Protein AF-A0A0L6VA82-F1 (afdb_monomer)

Foldseek 3Di:
DDPDPPDPCVVVCVVPNDPCLQVVLVVCLQVAAADPPHDPVVSVVSLVVSVVSYPDDPVVSVVSSVVRYDPVVVVVVVVVVVVVVVVVVPPDPDDDDDPDDPPDDDDDPDDDDDPPPPPPDPPDDDDDDDDDDDDDDDD

Sequence (139 aa):
MLLASKQPNNQFFTLFGDPNEVRNTKFELNSLSMKDNGRASTYIAQFQTLQSRINWNKAGLTFHFRKGLLSRITDQLALTDKIRSHKKANSTPSNSKNEYASKYKKNFPEKPFAPSALTLAPRSRKPTKISLVLNK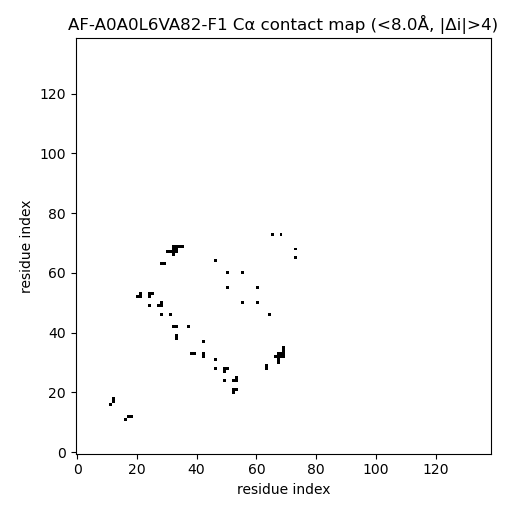EAP

Organism: NCBI:txid27349

Secondary structure (DSSP, 8-state):
---------HHHHHHH--TTHHHHHHHHHHH----TT--HHHHHHHHHHHHTT----HHHHHHHHHHHS-HHHHHHHHHHHHHHHHHTT-----------------PPP---------------PPPP-----------

Structure (mmCIF, N/CA/C/O backbone):
data_AF-A0A0L6VA82-F1
#
_entry.id   AF-A0A0L6VA82-F1
#
loop_
_atom_site.group_PDB
_atom_site.id
_atom_site.type_symbol
_atom_site.label_atom_id
_atom_site.label_alt_id
_atom_site.label_comp_id
_atom_site.label_asym_id
_atom_site.label_entity_id
_atom_site.label_seq_id
_atom_site.pdbx_PDB_ins_code
_atom_site.Cartn_x
_atom_site.Cartn_y
_atom_site.Cartn_z
_atom_site.occupancy
_atom_site.B_iso_or_equiv
_atom_site.auth_seq_id
_atom_site.auth_comp_id
_atom_site.auth_asym_id
_atom_site.auth_atom_id
_atom_site.pdbx_PDB_model_num
ATOM 1 N N . MET A 1 1 ? 18.462 33.492 -31.777 1.00 45.91 1 MET A N 1
ATOM 2 C CA . MET A 1 1 ? 17.279 32.690 -32.157 1.00 45.91 1 MET A CA 1
ATOM 3 C C . MET A 1 1 ? 17.480 31.296 -31.568 1.00 45.91 1 MET A C 1
ATOM 5 O O . MET A 1 1 ? 18.337 30.571 -32.050 1.00 45.91 1 MET A O 1
ATOM 9 N N . LEU A 1 2 ? 16.836 30.979 -30.438 1.00 53.00 2 LEU A N 1
ATOM 10 C CA . LEU A 1 2 ? 17.020 29.698 -29.742 1.00 53.00 2 LEU A CA 1
ATOM 11 C C . LEU A 1 2 ? 16.020 28.689 -30.331 1.00 53.00 2 LEU A C 1
ATOM 13 O O . LEU A 1 2 ? 14.820 28.799 -30.089 1.00 53.00 2 LEU A O 1
ATOM 17 N N . LEU A 1 3 ? 16.493 27.748 -31.150 1.00 53.06 3 LEU A N 1
ATOM 18 C CA . LEU A 1 3 ? 15.674 26.638 -31.643 1.00 53.06 3 LEU A CA 1
ATOM 19 C C . LEU A 1 3 ? 15.411 25.678 -30.476 1.00 53.06 3 LEU A C 1
ATOM 21 O O . LEU A 1 3 ? 16.276 24.892 -30.095 1.00 53.06 3 LEU A O 1
ATOM 25 N N . ALA A 1 4 ? 14.220 25.763 -29.886 1.00 55.34 4 ALA A N 1
ATOM 26 C CA . ALA A 1 4 ? 13.749 24.775 -28.926 1.00 55.34 4 ALA A CA 1
ATOM 27 C C . ALA A 1 4 ? 13.560 23.436 -29.658 1.00 55.34 4 ALA A C 1
ATOM 29 O O . ALA A 1 4 ? 12.604 23.257 -30.414 1.00 55.34 4 ALA A O 1
ATOM 30 N N . SER A 1 5 ? 14.488 22.497 -29.462 1.00 55.66 5 SER A N 1
ATOM 31 C CA . SER A 1 5 ? 14.330 21.130 -29.955 1.00 55.66 5 SER A CA 1
ATOM 32 C C . SER A 1 5 ? 13.182 20.461 -29.195 1.00 55.66 5 SER A C 1
ATOM 34 O O . SER A 1 5 ? 13.254 20.203 -27.992 1.00 55.66 5 SER A O 1
ATOM 36 N N . LYS A 1 6 ? 12.072 20.211 -29.892 1.00 60.53 6 LYS A N 1
ATOM 37 C CA . LYS A 1 6 ? 10.946 19.452 -29.347 1.00 60.53 6 LYS A CA 1
ATOM 38 C C . LYS A 1 6 ? 11.351 17.980 -29.312 1.00 60.53 6 LYS A C 1
ATOM 40 O O . LYS A 1 6 ? 11.406 17.328 -30.347 1.00 60.53 6 LYS A O 1
ATOM 45 N N . GLN A 1 7 ? 11.696 17.493 -28.123 1.00 62.75 7 GLN A N 1
ATOM 46 C CA . GLN A 1 7 ? 12.103 16.107 -27.884 1.00 62.75 7 GLN A CA 1
ATOM 47 C C . GLN A 1 7 ? 10.982 15.132 -28.313 1.00 62.75 7 GLN A C 1
ATOM 49 O O . GLN A 1 7 ? 9.872 15.227 -27.779 1.00 62.75 7 GLN A O 1
ATOM 54 N N . PRO A 1 8 ? 11.220 14.197 -29.252 1.00 56.28 8 PRO A N 1
ATOM 55 C CA . PRO A 1 8 ? 10.224 13.234 -29.726 1.00 56.28 8 PRO A CA 1
ATOM 56 C C . PRO A 1 8 ? 10.084 12.034 -28.767 1.00 56.28 8 PRO A C 1
ATOM 58 O O . PRO A 1 8 ? 10.209 10.886 -29.175 1.00 56.28 8 PRO A O 1
ATOM 61 N N . ASN A 1 9 ? 9.864 12.266 -27.467 1.00 58.94 9 ASN A N 1
ATOM 62 C CA . ASN A 1 9 ? 10.117 11.218 -26.459 1.00 58.94 9 ASN A CA 1
ATOM 63 C C . ASN A 1 9 ? 8.849 10.737 -25.727 1.00 58.94 9 ASN A C 1
ATOM 65 O O . ASN A 1 9 ? 8.894 9.763 -24.981 1.00 58.94 9 ASN A O 1
ATOM 69 N N . ASN A 1 10 ? 7.692 11.360 -25.962 1.00 62.81 10 ASN A N 1
ATOM 70 C CA . ASN A 1 10 ? 6.476 11.072 -25.189 1.00 62.81 10 ASN A CA 1
ATOM 71 C C . ASN A 1 10 ? 5.810 9.738 -25.589 1.00 62.81 10 ASN A C 1
ATOM 73 O O . ASN A 1 10 ? 5.134 9.114 -24.772 1.00 62.81 10 ASN A O 1
ATOM 77 N N . GLN A 1 11 ? 6.013 9.272 -26.828 1.00 69.44 11 GLN A N 1
ATOM 78 C CA . GLN A 1 11 ? 5.471 7.987 -27.294 1.00 69.44 11 GLN A CA 1
ATOM 79 C C . GLN A 1 11 ? 6.152 6.795 -26.608 1.00 69.44 11 GLN A C 1
ATOM 81 O O . GLN A 1 11 ? 5.478 5.827 -26.265 1.00 69.44 11 GLN A O 1
ATOM 86 N N . PHE A 1 12 ? 7.456 6.892 -26.324 1.00 70.25 12 PHE A N 1
ATOM 87 C CA . PHE A 1 12 ? 8.192 5.848 -25.607 1.00 70.25 12 PHE A CA 1
ATOM 88 C C . PHE A 1 12 ? 7.667 5.652 -24.182 1.00 70.25 12 PHE A C 1
ATOM 90 O O . PHE A 1 12 ? 7.478 4.514 -23.769 1.00 70.25 12 PHE A O 1
ATOM 97 N N . PHE A 1 13 ? 7.333 6.726 -23.463 1.00 70.56 13 PHE A N 1
ATOM 98 C CA . PHE A 1 13 ? 6.737 6.611 -22.123 1.00 70.56 13 PHE A CA 1
ATOM 99 C C . PHE A 1 13 ? 5.314 6.050 -22.148 1.00 70.56 13 PHE A C 1
ATOM 101 O O . PHE A 1 13 ? 4.865 5.445 -21.181 1.00 70.56 13 PHE A O 1
ATOM 108 N N . THR A 1 14 ? 4.615 6.207 -23.273 1.00 73.81 14 THR A N 1
ATOM 109 C CA . THR A 1 14 ? 3.282 5.624 -23.461 1.00 73.81 14 THR A CA 1
ATOM 110 C C . THR A 1 14 ? 3.368 4.119 -23.744 1.00 73.81 14 THR A C 1
ATOM 112 O O . THR A 1 14 ? 2.521 3.362 -23.284 1.00 73.81 14 THR A O 1
ATOM 115 N N . LEU A 1 15 ? 4.398 3.677 -24.478 1.00 84.00 15 LEU A N 1
ATOM 116 C CA . LEU A 1 15 ? 4.589 2.275 -24.864 1.00 84.00 15 LEU A CA 1
ATOM 117 C C . LEU A 1 15 ? 5.310 1.440 -23.791 1.00 84.00 15 LEU A C 1
ATOM 119 O O . LEU A 1 15 ? 4.990 0.267 -23.618 1.00 84.00 15 LEU A O 1
ATOM 123 N N . PHE A 1 16 ? 6.270 2.034 -23.077 1.00 80.75 16 PHE A N 1
ATOM 124 C CA . PHE A 1 16 ? 7.144 1.337 -22.124 1.00 80.75 16 PHE A CA 1
ATOM 125 C C . PHE A 1 16 ? 6.952 1.762 -20.659 1.00 80.75 16 PHE A C 1
ATOM 127 O O . PHE A 1 16 ? 7.521 1.124 -19.776 1.00 80.75 16 PHE A O 1
ATOM 134 N N . GLY A 1 17 ? 6.151 2.796 -20.386 1.00 83.50 17 GLY A N 1
ATOM 135 C CA . GLY A 1 17 ? 5.953 3.341 -19.039 1.00 83.50 17 GLY A CA 1
ATOM 136 C C . GLY A 1 17 ? 6.963 4.429 -18.655 1.00 83.50 17 GLY A C 1
ATOM 137 O O . GLY A 1 17 ? 7.852 4.794 -19.429 1.00 83.50 17 GLY A O 1
ATOM 138 N N . ASP A 1 18 ? 6.805 4.985 -17.451 1.00 84.00 18 ASP A N 1
ATOM 139 C CA . ASP A 1 18 ? 7.702 6.017 -16.918 1.00 84.00 18 ASP A CA 1
ATOM 140 C C . ASP A 1 18 ? 9.055 5.387 -16.509 1.00 84.00 18 ASP A C 1
ATOM 142 O O . ASP A 1 18 ? 9.091 4.549 -15.604 1.00 84.00 18 ASP A O 1
ATOM 146 N N . PRO A 1 19 ? 10.197 5.800 -17.095 1.00 82.38 19 PRO A N 1
ATOM 147 C CA . PRO A 1 19 ? 11.513 5.256 -16.753 1.00 82.38 19 PRO A CA 1
ATOM 148 C C . PRO A 1 19 ? 11.903 5.496 -15.293 1.00 82.38 19 PRO A C 1
ATOM 150 O O . PRO A 1 19 ? 12.750 4.790 -14.746 1.00 82.38 19 PRO A O 1
ATOM 153 N N . ASN A 1 20 ? 11.317 6.511 -14.654 1.00 89.00 20 ASN A N 1
ATOM 154 C CA . ASN A 1 20 ? 11.571 6.843 -13.260 1.00 89.00 20 ASN A CA 1
ATOM 155 C C . ASN A 1 20 ? 10.567 6.189 -12.304 1.00 89.00 20 ASN A C 1
ATOM 157 O O . ASN A 1 20 ? 10.674 6.410 -11.097 1.00 89.00 20 ASN A O 1
ATOM 161 N N . GLU A 1 21 ? 9.638 5.360 -12.792 1.00 87.12 21 GLU A N 1
ATOM 162 C CA . GLU A 1 21 ? 8.542 4.801 -11.994 1.00 87.12 21 GLU A CA 1
ATOM 163 C C . GLU A 1 21 ? 9.044 4.103 -10.727 1.00 87.12 21 GLU A C 1
ATOM 165 O O . GLU A 1 21 ? 8.559 4.379 -9.631 1.00 87.12 21 GLU A O 1
ATOM 170 N N . VAL A 1 22 ? 10.067 3.251 -10.839 1.00 88.94 22 VAL A N 1
ATOM 171 C CA . VAL A 1 22 ? 10.622 2.514 -9.689 1.00 88.94 22 VAL A CA 1
ATOM 172 C C . VAL A 1 22 ? 11.215 3.470 -8.651 1.00 88.94 22 VAL A C 1
ATOM 174 O O . VAL A 1 22 ? 11.018 3.297 -7.444 1.00 88.94 22 VAL A O 1
ATOM 177 N N . ARG A 1 23 ? 11.939 4.498 -9.104 1.00 89.88 23 ARG A N 1
ATOM 178 C CA . ARG A 1 23 ? 12.569 5.494 -8.228 1.00 89.88 23 ARG A CA 1
ATOM 179 C C . ARG A 1 23 ? 11.515 6.362 -7.541 1.00 89.88 23 ARG A C 1
ATOM 181 O O . ARG A 1 23 ? 11.618 6.585 -6.335 1.00 89.88 23 ARG A O 1
ATOM 188 N N . ASN A 1 24 ? 10.504 6.794 -8.287 1.00 90.69 24 ASN A N 1
ATOM 189 C CA . ASN A 1 24 ? 9.396 7.607 -7.796 1.00 90.69 24 ASN A CA 1
ATOM 190 C C . ASN A 1 24 ? 8.559 6.817 -6.783 1.00 90.69 24 ASN A C 1
ATOM 192 O O . ASN A 1 24 ? 8.371 7.266 -5.656 1.00 90.69 24 ASN A O 1
ATOM 196 N N . THR A 1 25 ? 8.194 5.576 -7.112 1.00 91.81 25 THR A N 1
ATOM 197 C CA . THR A 1 25 ? 7.460 4.669 -6.215 1.00 91.81 25 THR A CA 1
ATOM 198 C C . THR A 1 25 ? 8.230 4.424 -4.919 1.00 91.81 25 THR A C 1
ATOM 200 O O . THR A 1 25 ? 7.653 4.459 -3.834 1.00 91.81 25 THR A O 1
ATOM 203 N N . LYS A 1 26 ? 9.550 4.212 -4.993 1.00 90.88 26 LYS A N 1
ATOM 204 C CA . LYS A 1 26 ? 10.402 4.052 -3.804 1.00 90.88 26 LYS A CA 1
ATOM 205 C C . LYS A 1 26 ? 10.384 5.296 -2.911 1.00 90.88 26 LYS A C 1
ATOM 207 O O . LYS A 1 26 ? 10.357 5.165 -1.686 1.00 90.88 26 LYS A O 1
ATOM 212 N N . PHE A 1 27 ? 10.412 6.485 -3.508 1.00 91.62 27 PHE A N 1
ATOM 213 C CA . PHE A 1 27 ? 10.342 7.748 -2.779 1.00 91.62 27 PHE A CA 1
ATOM 214 C C . PHE A 1 27 ? 8.971 7.951 -2.114 1.00 91.62 27 PHE A C 1
ATOM 216 O O . PHE A 1 27 ? 8.907 8.273 -0.923 1.00 91.62 27 PHE A O 1
ATOM 223 N N . GLU A 1 28 ? 7.887 7.688 -2.845 1.00 93.62 28 GLU A N 1
ATOM 224 C CA . GLU A 1 28 ? 6.518 7.737 -2.325 1.00 93.62 28 GLU A CA 1
ATOM 225 C C . GLU A 1 28 ? 6.320 6.751 -1.173 1.00 93.62 28 GLU A C 1
ATOM 227 O O . GLU A 1 28 ? 5.842 7.133 -0.108 1.00 93.62 28 GLU A O 1
ATOM 232 N N . LEU A 1 29 ? 6.771 5.504 -1.329 1.00 93.06 29 LEU A N 1
ATOM 233 C CA . LEU A 1 29 ? 6.650 4.474 -0.297 1.00 93.06 29 LEU A CA 1
ATOM 234 C C . LEU A 1 29 ? 7.428 4.834 0.978 1.00 93.06 29 LEU A C 1
ATOM 236 O O . LEU A 1 29 ? 6.969 4.549 2.081 1.00 93.06 29 LEU A O 1
ATOM 240 N N . ASN A 1 30 ? 8.595 5.476 0.860 1.00 91.25 30 ASN A N 1
ATOM 241 C CA . ASN A 1 30 ? 9.370 5.914 2.026 1.00 91.25 30 ASN A CA 1
ATOM 242 C C . ASN A 1 30 ? 8.697 7.058 2.805 1.00 91.25 30 ASN A C 1
ATOM 244 O O . ASN A 1 30 ? 8.938 7.198 4.008 1.00 91.25 30 ASN A O 1
ATOM 248 N N . SER A 1 31 ? 7.881 7.852 2.111 1.00 92.56 31 SER A N 1
ATOM 249 C CA . SER A 1 31 ? 7.135 8.988 2.659 1.00 92.56 31 SER A CA 1
ATOM 250 C C . SER A 1 31 ? 5.710 8.610 3.080 1.00 92.56 31 SER A C 1
ATOM 252 O O . SER A 1 31 ? 5.040 9.395 3.746 1.00 92.56 31 SER A O 1
ATOM 254 N N . LEU A 1 32 ? 5.238 7.418 2.702 1.00 94.19 32 LEU A N 1
ATOM 255 C CA . LEU A 1 32 ? 3.895 6.948 3.004 1.00 94.19 32 LEU A CA 1
ATOM 256 C C . LEU A 1 32 ? 3.745 6.675 4.505 1.00 94.19 32 LEU A C 1
ATOM 258 O O . LEU A 1 32 ? 4.343 5.751 5.059 1.00 94.19 32 LEU A O 1
ATOM 262 N N . SER A 1 33 ? 2.870 7.441 5.145 1.00 93.62 33 SER A N 1
ATOM 263 C CA . SER A 1 33 ? 2.468 7.254 6.534 1.00 93.62 33 SER A CA 1
ATOM 264 C C . SER A 1 33 ? 0.948 7.265 6.671 1.00 93.62 33 SER A C 1
ATOM 266 O O . SER A 1 33 ? 0.214 7.863 5.876 1.00 93.62 33 SER A O 1
ATOM 268 N N . MET A 1 34 ? 0.453 6.560 7.682 1.00 93.75 34 MET A N 1
ATOM 269 C CA . MET A 1 34 ? -0.946 6.586 8.067 1.00 93.75 34 MET A CA 1
ATOM 270 C C . MET A 1 34 ? -1.256 7.926 8.738 1.00 93.75 34 MET A C 1
ATOM 272 O O . MET A 1 34 ? -0.577 8.334 9.673 1.00 93.75 34 MET A O 1
ATOM 276 N N . LYS A 1 35 ? -2.307 8.604 8.272 1.00 91.75 35 LYS A N 1
ATOM 277 C CA . LYS A 1 35 ? -2.803 9.836 8.904 1.00 91.75 35 LYS A CA 1
ATOM 278 C C . LYS A 1 35 ? -3.375 9.529 10.293 1.00 91.75 35 LYS A C 1
ATOM 280 O O . LYS A 1 35 ? -4.031 8.499 10.443 1.00 91.75 35 LYS A O 1
ATOM 285 N N . ASP A 1 36 ? -3.241 10.452 11.248 1.00 87.81 36 ASP A N 1
ATOM 286 C CA . ASP A 1 36 ? -3.688 10.274 12.646 1.00 87.81 36 ASP A CA 1
ATOM 287 C C . ASP A 1 36 ? -5.165 9.863 12.779 1.00 87.81 36 ASP A C 1
ATOM 289 O O . ASP A 1 36 ? -5.516 9.029 13.611 1.00 87.81 36 ASP A O 1
ATOM 293 N N . ASN A 1 37 ? -6.021 10.388 11.896 1.00 88.38 37 ASN A N 1
ATOM 294 C CA . ASN A 1 37 ? -7.454 10.068 11.819 1.00 88.38 37 ASN A CA 1
ATOM 295 C C . ASN A 1 37 ? -7.825 9.279 10.551 1.00 88.38 37 ASN A C 1
ATOM 297 O O . ASN A 1 37 ? -8.996 9.150 10.192 1.00 88.38 37 ASN A O 1
ATOM 301 N N . GLY A 1 38 ? -6.824 8.792 9.818 1.00 88.00 38 GLY A N 1
ATOM 302 C CA . GLY A 1 38 ? -7.025 8.009 8.608 1.00 88.00 38 GLY A CA 1
ATOM 303 C C . GLY A 1 38 ? -7.551 6.612 8.923 1.00 88.00 38 GLY A C 1
ATOM 304 O O . GLY A 1 38 ? -7.260 6.029 9.965 1.00 88.00 38 GLY A O 1
ATOM 305 N N . ARG A 1 39 ? -8.298 6.021 7.988 1.00 91.62 39 ARG A N 1
ATOM 306 C CA . ARG A 1 39 ? -8.663 4.602 8.077 1.00 91.62 39 ARG A CA 1
ATOM 307 C C . ARG A 1 39 ? -7.454 3.744 7.712 1.00 91.62 39 ARG A C 1
ATOM 309 O O . ARG A 1 39 ? -6.851 3.949 6.659 1.00 91.62 39 ARG A O 1
ATOM 316 N N . ALA A 1 40 ? -7.155 2.727 8.523 1.00 90.88 40 ALA A N 1
ATOM 317 C CA . ALA A 1 40 ? -6.062 1.787 8.248 1.00 90.88 40 ALA A CA 1
ATOM 318 C C . ALA A 1 40 ? -6.224 1.087 6.887 1.00 90.88 40 ALA A C 1
ATOM 320 O O . ALA A 1 40 ? -5.246 0.868 6.179 1.00 90.88 40 ALA A O 1
ATOM 321 N N . SER A 1 41 ? -7.468 0.811 6.477 1.00 94.00 41 SER A N 1
ATOM 322 C CA . SER A 1 41 ? -7.781 0.237 5.163 1.00 94.00 41 SER A CA 1
ATOM 323 C C . SER A 1 41 ? -7.279 1.098 4.003 1.00 94.00 41 SER A C 1
ATOM 325 O O . SER A 1 41 ? -6.794 0.561 3.013 1.00 94.00 41 SER A O 1
ATOM 327 N N . THR A 1 42 ? -7.364 2.426 4.126 1.00 95.75 42 THR A N 1
ATOM 328 C CA . THR A 1 42 ? -6.891 3.356 3.094 1.00 95.75 42 THR A CA 1
ATOM 329 C C . THR A 1 42 ? -5.372 3.298 2.973 1.00 95.75 42 THR A C 1
ATOM 331 O O . THR A 1 42 ? -4.862 3.157 1.866 1.00 95.75 42 THR A O 1
ATOM 334 N N . TYR A 1 43 ? -4.657 3.320 4.103 1.00 95.00 43 TYR A N 1
ATOM 335 C CA . TYR A 1 43 ? -3.201 3.160 4.124 1.00 95.00 43 TYR A CA 1
ATOM 336 C C . TYR A 1 43 ? -2.769 1.820 3.509 1.00 95.00 43 TYR A C 1
ATOM 338 O O . TYR A 1 43 ? -1.890 1.796 2.654 1.00 95.00 43 TYR A O 1
ATOM 346 N N . ILE A 1 44 ? -3.425 0.714 3.884 1.00 94.62 44 ILE A N 1
ATOM 347 C CA . ILE A 1 44 ? -3.125 -0.622 3.345 1.00 94.62 44 ILE A CA 1
ATOM 348 C C . ILE A 1 44 ? -3.325 -0.656 1.827 1.00 94.62 44 ILE A C 1
ATOM 350 O O . ILE A 1 44 ? -2.459 -1.163 1.121 1.00 94.62 44 ILE A O 1
ATOM 354 N N . ALA A 1 45 ? -4.420 -0.090 1.315 1.00 96.31 45 ALA A N 1
ATOM 355 C CA . ALA A 1 45 ? -4.681 -0.046 -0.123 1.00 96.31 45 ALA A CA 1
ATOM 356 C C . ALA A 1 45 ? -3.613 0.764 -0.883 1.00 96.31 45 ALA A C 1
ATOM 358 O O . ALA A 1 45 ? -3.120 0.328 -1.926 1.00 96.31 45 ALA A O 1
ATOM 359 N N . GLN A 1 46 ? -3.206 1.918 -0.343 1.00 96.19 46 GLN A N 1
ATOM 360 C CA . GLN A 1 46 ? -2.138 2.735 -0.928 1.00 96.19 46 GLN A CA 1
ATOM 361 C C . GLN A 1 46 ? -0.792 2.008 -0.897 1.00 96.19 46 GLN A C 1
ATOM 363 O O . GLN A 1 46 ? -0.101 1.938 -1.912 1.00 96.19 46 GLN A O 1
ATOM 368 N N . PHE A 1 47 ? -0.454 1.400 0.240 1.00 95.25 47 PHE A N 1
ATOM 369 C CA . PHE A 1 47 ? 0.765 0.617 0.396 1.00 95.25 47 PHE A CA 1
ATOM 370 C C . PHE A 1 47 ? 0.809 -0.555 -0.592 1.00 95.25 47 PHE A C 1
ATOM 372 O O . PHE A 1 47 ? 1.824 -0.753 -1.247 1.00 95.25 47 PHE A O 1
ATOM 379 N N . GLN A 1 48 ? -0.291 -1.298 -0.755 1.00 94.56 48 GLN A N 1
ATOM 380 C CA . GLN A 1 48 ? -0.393 -2.407 -1.714 1.00 94.56 48 GLN A CA 1
ATOM 381 C C . GLN A 1 48 ? -0.236 -1.943 -3.165 1.00 94.56 48 GLN A C 1
ATOM 383 O O . GLN A 1 48 ? 0.437 -2.607 -3.954 1.00 94.56 48 GLN A O 1
ATOM 388 N N . THR A 1 49 ? -0.816 -0.790 -3.506 1.00 95.12 49 THR A N 1
ATOM 389 C CA . THR A 1 49 ? -0.680 -0.193 -4.841 1.00 95.12 49 THR A CA 1
ATOM 390 C C . THR A 1 49 ? 0.784 0.116 -5.140 1.00 95.12 49 THR A C 1
ATOM 392 O O . THR A 1 49 ? 1.298 -0.314 -6.170 1.00 95.12 49 THR A O 1
ATOM 395 N N . LEU A 1 50 ? 1.482 0.787 -4.219 1.00 93.44 50 LEU A N 1
ATOM 396 C CA . LEU A 1 50 ? 2.905 1.088 -4.379 1.00 93.44 50 LEU A CA 1
ATOM 397 C C . LEU A 1 50 ? 3.751 -0.188 -4.374 1.00 93.44 50 LEU A C 1
ATOM 399 O O . LEU A 1 50 ? 4.591 -0.351 -5.249 1.00 93.44 50 LEU A O 1
ATOM 403 N N . GLN A 1 51 ? 3.484 -1.128 -3.462 1.00 93.38 51 GLN A N 1
ATOM 404 C CA . GLN A 1 51 ? 4.170 -2.420 -3.384 1.00 93.38 51 GLN A CA 1
ATOM 405 C C . GLN A 1 51 ? 4.128 -3.174 -4.716 1.00 93.38 51 GLN A C 1
ATOM 407 O O . GLN A 1 51 ? 5.131 -3.765 -5.102 1.00 93.38 51 GLN A O 1
ATOM 412 N N . SER A 1 52 ? 2.995 -3.168 -5.423 1.00 92.00 52 SER A N 1
ATOM 413 C CA . SER A 1 52 ? 2.854 -3.898 -6.691 1.00 92.00 52 SER A CA 1
ATOM 414 C C . SER A 1 52 ? 3.828 -3.439 -7.785 1.00 92.00 52 SER A C 1
ATOM 416 O O . SER A 1 52 ? 4.104 -4.195 -8.712 1.00 92.00 52 SER A O 1
ATOM 418 N N . ARG A 1 53 ? 4.382 -2.229 -7.651 1.00 90.75 53 ARG A N 1
ATOM 419 C CA . ARG A 1 53 ? 5.291 -1.601 -8.618 1.00 90.75 53 ARG A CA 1
ATOM 420 C C . ARG A 1 53 ? 6.773 -1.767 -8.264 1.00 90.75 53 ARG A C 1
ATOM 422 O O . ARG A 1 53 ? 7.637 -1.358 -9.033 1.00 90.75 53 ARG A O 1
ATOM 429 N N . ILE A 1 54 ? 7.097 -2.346 -7.104 1.00 87.75 54 ILE A N 1
ATOM 430 C CA . ILE A 1 54 ? 8.478 -2.514 -6.620 1.00 87.75 54 ILE A CA 1
ATOM 431 C C . ILE A 1 54 ? 8.782 -3.973 -6.277 1.00 87.75 54 ILE A C 1
ATOM 433 O O . ILE A 1 54 ? 8.108 -4.606 -5.470 1.00 87.75 54 ILE A O 1
ATOM 437 N N . ASN A 1 55 ? 9.879 -4.493 -6.827 1.00 89.69 55 ASN A N 1
ATOM 438 C CA . ASN A 1 55 ? 10.335 -5.863 -6.585 1.00 89.69 55 ASN A CA 1
ATOM 439 C C . ASN A 1 55 ? 11.192 -5.974 -5.308 1.00 89.69 55 ASN A C 1
ATOM 441 O O . ASN A 1 55 ? 12.375 -6.311 -5.350 1.00 89.69 55 ASN A O 1
ATOM 445 N N . TRP A 1 56 ? 10.632 -5.592 -4.163 1.00 89.00 56 TRP A N 1
ATOM 446 C CA . TRP A 1 56 ? 11.329 -5.673 -2.878 1.00 89.00 56 TRP A CA 1
ATOM 447 C C . TRP A 1 56 ? 11.107 -7.005 -2.179 1.00 89.00 56 TRP A C 1
ATOM 449 O O . TRP A 1 56 ? 10.054 -7.629 -2.289 1.00 89.00 56 TRP A O 1
ATOM 459 N N . ASN A 1 57 ? 12.096 -7.411 -1.381 1.00 92.81 57 ASN A N 1
ATOM 460 C CA . ASN A 1 57 ? 11.938 -8.576 -0.527 1.00 92.81 57 ASN A CA 1
ATOM 461 C C . ASN A 1 57 ? 10.924 -8.307 0.603 1.00 92.81 57 ASN A C 1
ATOM 463 O O . ASN A 1 57 ? 10.645 -7.169 0.996 1.00 92.81 57 ASN A O 1
ATOM 467 N N . LYS A 1 58 ? 10.393 -9.393 1.171 1.00 92.31 58 LYS A N 1
ATOM 468 C CA . LYS A 1 58 ? 9.368 -9.337 2.220 1.00 92.31 58 LYS A CA 1
ATOM 469 C C . LYS A 1 58 ? 9.821 -8.569 3.468 1.00 92.31 58 LYS A C 1
ATOM 471 O O . LYS A 1 58 ? 9.001 -7.896 4.091 1.00 92.31 58 LYS A O 1
ATOM 476 N N . ALA A 1 59 ? 11.099 -8.664 3.836 1.00 93.12 59 ALA A N 1
ATOM 477 C CA . ALA A 1 59 ? 11.643 -7.997 5.017 1.00 93.12 59 ALA A CA 1
ATOM 478 C C . ALA A 1 59 ? 11.625 -6.469 4.855 1.00 93.12 59 ALA A C 1
ATOM 480 O O . ALA A 1 59 ? 11.125 -5.769 5.734 1.00 93.12 59 ALA A O 1
ATOM 481 N N . GLY A 1 60 ? 12.071 -5.963 3.702 1.00 92.50 60 GLY A N 1
ATOM 482 C CA . GLY A 1 60 ? 12.032 -4.542 3.362 1.00 92.50 60 GLY A CA 1
ATOM 483 C C . GLY A 1 60 ? 10.604 -4.005 3.328 1.00 92.50 60 GLY A C 1
ATOM 484 O O . GLY A 1 60 ? 10.310 -2.996 3.965 1.00 92.50 60 GLY A O 1
ATOM 485 N N . LEU A 1 61 ? 9.68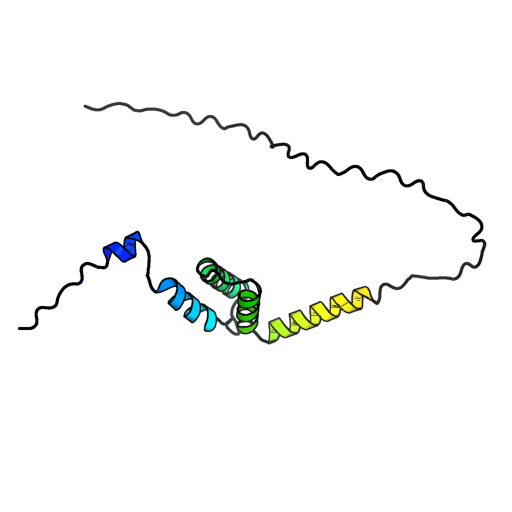1 -4.725 2.683 1.00 92.06 61 LEU A N 1
ATOM 486 C CA . LEU A 1 61 ? 8.262 -4.350 2.674 1.00 92.06 61 LEU A CA 1
ATOM 487 C C . LEU A 1 61 ? 7.677 -4.292 4.092 1.00 92.06 61 LEU A C 1
ATOM 489 O O . LEU A 1 61 ? 7.010 -3.326 4.448 1.00 92.06 61 LEU A O 1
ATOM 493 N N . THR A 1 62 ? 7.980 -5.284 4.932 1.00 92.75 62 THR A N 1
ATOM 494 C CA . THR A 1 62 ? 7.502 -5.327 6.325 1.00 92.75 62 THR A CA 1
ATOM 495 C C . THR A 1 62 ? 8.057 -4.167 7.152 1.00 92.75 62 THR A C 1
ATOM 497 O O . THR A 1 62 ? 7.327 -3.579 7.950 1.00 92.75 62 THR A O 1
ATOM 500 N N . PHE A 1 63 ? 9.331 -3.818 6.962 1.00 92.31 63 PHE A N 1
ATOM 501 C CA . PHE A 1 63 ? 9.965 -2.691 7.641 1.00 92.31 63 PHE A CA 1
ATOM 502 C C . PHE A 1 63 ? 9.275 -1.366 7.298 1.00 92.31 63 PHE A C 1
ATOM 504 O O . PHE A 1 63 ? 8.867 -0.630 8.197 1.00 92.31 63 PHE A O 1
ATOM 511 N N . HIS A 1 64 ? 9.071 -1.092 6.007 1.00 92.38 64 HIS A N 1
ATOM 512 C CA . HIS A 1 64 ? 8.416 0.136 5.558 1.00 92.38 64 HIS A CA 1
ATOM 513 C C . HIS A 1 64 ? 6.939 0.198 5.955 1.00 92.38 64 HIS A C 1
ATOM 515 O O . HIS A 1 64 ? 6.469 1.254 6.376 1.00 92.38 64 HIS A O 1
ATOM 521 N N . PHE A 1 65 ? 6.234 -0.936 5.909 1.00 92.06 65 PHE A N 1
ATOM 522 C CA . PHE A 1 65 ? 4.859 -1.030 6.393 1.00 92.06 65 PHE A CA 1
ATOM 523 C C . PHE A 1 65 ? 4.760 -0.636 7.872 1.00 92.06 65 PHE A C 1
ATOM 525 O O . PHE A 1 65 ? 3.937 0.188 8.249 1.00 92.06 65 PHE A O 1
ATOM 532 N N . ARG A 1 66 ? 5.644 -1.167 8.724 1.00 90.94 66 ARG A N 1
ATOM 533 C CA . ARG A 1 66 ? 5.647 -0.841 10.159 1.00 90.94 66 ARG A CA 1
ATOM 534 C C . ARG A 1 66 ? 6.030 0.609 10.436 1.00 90.94 66 ARG A C 1
ATOM 536 O O . ARG A 1 66 ? 5.415 1.229 11.293 1.00 90.94 66 ARG A O 1
ATOM 543 N N . LYS A 1 67 ? 7.007 1.152 9.705 1.00 90.81 67 LYS A N 1
ATOM 544 C CA . LYS A 1 67 ? 7.438 2.553 9.833 1.00 90.81 67 LYS A CA 1
ATOM 545 C C . LYS A 1 67 ? 6.301 3.538 9.532 1.00 90.81 67 LYS A C 1
ATOM 547 O O . LYS A 1 67 ? 6.232 4.586 10.162 1.00 90.81 67 LYS A O 1
ATOM 552 N N . GLY A 1 68 ? 5.437 3.217 8.568 1.00 91.62 68 GLY A N 1
ATOM 553 C CA . GLY A 1 68 ? 4.311 4.070 8.184 1.00 91.62 68 GLY A CA 1
ATOM 554 C C . GLY A 1 68 ? 3.071 3.932 9.072 1.00 91.62 68 GLY A C 1
ATOM 555 O O . GLY A 1 68 ? 2.144 4.723 8.918 1.00 91.62 68 GLY A O 1
ATOM 556 N N . LEU A 1 69 ? 3.017 2.953 9.980 1.00 91.00 69 LEU A N 1
ATOM 557 C CA . LEU A 1 69 ? 1.882 2.772 10.886 1.00 91.00 69 LEU A CA 1
ATOM 558 C C . LEU A 1 69 ? 1.923 3.749 12.061 1.00 91.00 69 LEU A C 1
ATOM 560 O O . LEU A 1 69 ? 2.982 4.099 12.580 1.00 91.00 69 LEU A O 1
ATOM 564 N N . LEU A 1 70 ? 0.734 4.119 12.536 1.00 87.25 70 LEU A N 1
ATOM 565 C CA . LEU A 1 70 ? 0.583 4.902 13.755 1.00 87.25 70 LEU A CA 1
ATOM 566 C C . LEU A 1 70 ? 1.098 4.111 14.966 1.00 87.25 70 LEU A C 1
ATOM 568 O O . LEU A 1 70 ? 0.730 2.945 15.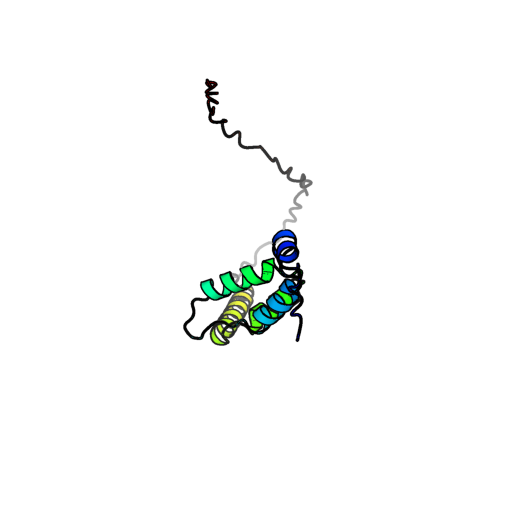137 1.00 87.25 70 LEU A O 1
ATOM 572 N N . SER A 1 71 ? 1.883 4.754 15.837 1.00 82.69 71 SER A N 1
ATOM 573 C CA . SER A 1 71 ? 2.448 4.132 17.050 1.00 82.69 71 SER A CA 1
ATOM 574 C C . SER A 1 71 ? 1.382 3.414 17.876 1.00 82.69 71 SER A C 1
ATOM 576 O O . SER A 1 71 ? 1.549 2.245 18.206 1.00 82.69 71 SER A O 1
ATOM 578 N N . ARG A 1 72 ? 0.216 4.048 18.064 1.00 82.31 72 ARG A N 1
ATOM 579 C CA . ARG A 1 72 ? -0.926 3.480 18.797 1.00 82.31 72 ARG A CA 1
ATOM 580 C C . ARG A 1 72 ? -1.378 2.112 18.271 1.00 82.31 72 ARG A C 1
ATOM 582 O O . ARG A 1 72 ? -1.803 1.267 19.053 1.00 82.31 72 ARG A O 1
ATOM 589 N N . ILE A 1 73 ? -1.316 1.889 16.957 1.00 83.38 73 ILE A N 1
ATOM 590 C CA . ILE A 1 73 ? -1.690 0.607 16.339 1.00 83.38 73 ILE A CA 1
ATOM 591 C C . ILE A 1 73 ? -0.583 -0.420 16.574 1.00 83.38 73 ILE A C 1
ATOM 593 O O . ILE A 1 73 ? -0.869 -1.568 16.913 1.00 83.38 73 ILE A O 1
ATOM 597 N N . THR A 1 74 ? 0.676 -0.006 16.435 1.00 81.56 74 THR A N 1
ATOM 598 C CA . THR A 1 74 ? 1.844 -0.854 16.700 1.00 81.56 74 THR A CA 1
ATOM 599 C C . THR A 1 74 ? 1.877 -1.322 18.157 1.00 81.56 74 THR A C 1
ATOM 601 O O . THR A 1 74 ? 2.099 -2.506 18.409 1.00 81.56 74 THR A O 1
ATOM 604 N N . ASP A 1 75 ? 1.554 -0.444 19.105 1.00 84.50 75 ASP A N 1
ATOM 605 C CA . ASP A 1 75 ? 1.487 -0.762 20.535 1.00 84.50 75 ASP A CA 1
ATOM 606 C C . ASP A 1 75 ? 0.357 -1.758 20.845 1.00 84.50 75 ASP A C 1
ATOM 608 O O . ASP A 1 75 ? 0.545 -2.719 21.595 1.00 84.50 75 ASP A O 1
ATOM 612 N N . GLN A 1 76 ? -0.811 -1.591 20.214 1.00 85.25 76 GLN A N 1
ATOM 613 C CA . GLN A 1 76 ? -1.931 -2.533 20.336 1.00 85.25 76 GLN A CA 1
ATOM 614 C C . GLN A 1 76 ? -1.621 -3.907 19.726 1.00 85.25 76 GLN A C 1
ATOM 616 O O . GLN A 1 76 ? -2.007 -4.938 20.287 1.00 85.25 76 GLN A O 1
ATOM 621 N N . LEU A 1 77 ? -0.910 -3.942 18.596 1.00 81.94 77 LEU A N 1
ATOM 622 C CA . LEU A 1 77 ? -0.448 -5.187 17.981 1.00 81.94 77 LEU A CA 1
ATOM 623 C C . LEU A 1 77 ? 0.541 -5.915 18.899 1.00 81.94 77 LEU A C 1
ATOM 625 O O . LEU A 1 77 ? 0.353 -7.100 19.175 1.00 81.94 77 LEU A O 1
ATOM 629 N N . ALA A 1 78 ? 1.524 -5.199 19.450 1.00 82.06 78 ALA A N 1
ATOM 630 C CA . ALA A 1 78 ? 2.493 -5.762 20.389 1.00 82.06 78 ALA A CA 1
ATOM 631 C C . ALA A 1 78 ? 1.819 -6.307 21.661 1.00 82.06 78 ALA A C 1
ATOM 633 O O . ALA A 1 78 ? 2.154 -7.399 22.132 1.00 82.06 78 ALA A O 1
ATOM 634 N N . LEU A 1 79 ? 0.824 -5.588 22.195 1.00 81.75 79 LEU A N 1
ATOM 635 C CA . LEU A 1 79 ? 0.024 -6.054 23.327 1.00 81.75 79 LEU A CA 1
ATOM 636 C C . LEU A 1 79 ? -0.737 -7.343 22.988 1.00 81.75 79 LEU A C 1
ATOM 638 O O . LEU A 1 79 ? -0.756 -8.273 23.792 1.00 81.7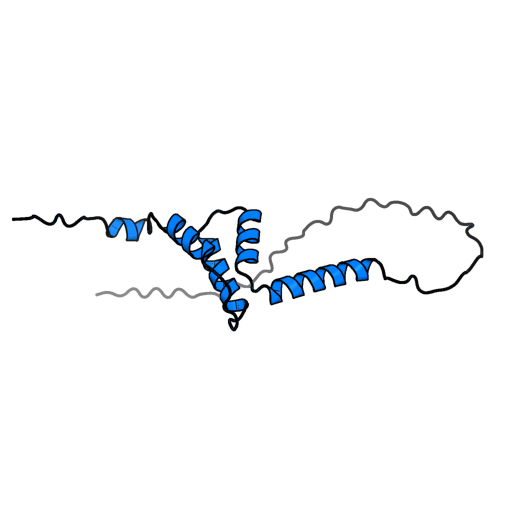5 79 LEU A O 1
ATOM 642 N N . THR A 1 80 ? -1.329 -7.430 21.797 1.00 78.25 80 THR A N 1
ATOM 643 C CA . THR A 1 80 ? -2.093 -8.607 21.353 1.00 78.25 80 THR A CA 1
ATOM 644 C C . THR A 1 80 ? -1.203 -9.840 21.187 1.00 78.25 80 THR A C 1
ATOM 646 O O . THR A 1 80 ? -1.578 -10.934 21.618 1.00 78.25 80 THR A O 1
ATOM 649 N N . ASP A 1 81 ? -0.002 -9.675 20.632 1.00 77.19 81 ASP A N 1
ATOM 65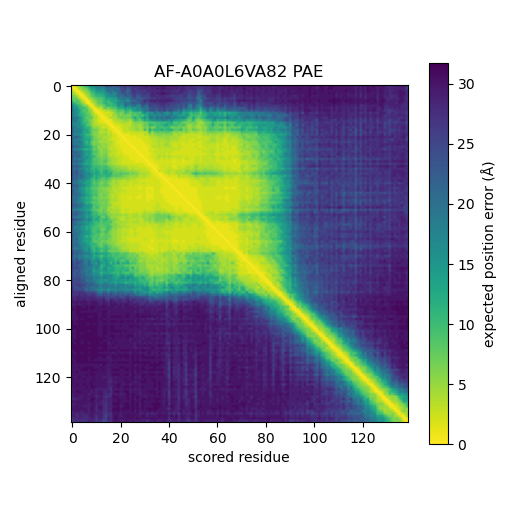0 C CA . ASP A 1 81 ? 0.972 -10.762 20.480 1.00 77.19 81 ASP A CA 1
ATOM 651 C C . ASP A 1 81 ? 1.454 -11.281 21.841 1.00 77.19 81 ASP A C 1
ATOM 653 O O . ASP A 1 81 ? 1.498 -12.494 22.073 1.00 77.19 81 ASP A O 1
ATOM 657 N N . LYS A 1 82 ? 1.705 -10.369 22.789 1.00 76.44 82 LYS A N 1
ATOM 658 C CA . LYS A 1 82 ? 1.968 -10.703 24.196 1.00 76.44 82 LYS A CA 1
ATOM 659 C C . LYS A 1 82 ? 0.771 -11.394 24.856 1.00 76.44 82 LYS A C 1
ATOM 661 O O . LYS A 1 82 ? 0.958 -12.247 25.725 1.00 76.44 82 LYS A O 1
ATOM 666 N N . ILE A 1 83 ? -0.461 -11.051 24.469 1.00 72.12 83 ILE A N 1
ATOM 667 C CA . ILE A 1 83 ? -1.653 -11.715 25.001 1.00 72.12 83 ILE A CA 1
ATOM 668 C C . ILE A 1 83 ? -1.744 -13.170 24.529 1.00 72.12 83 ILE A C 1
AT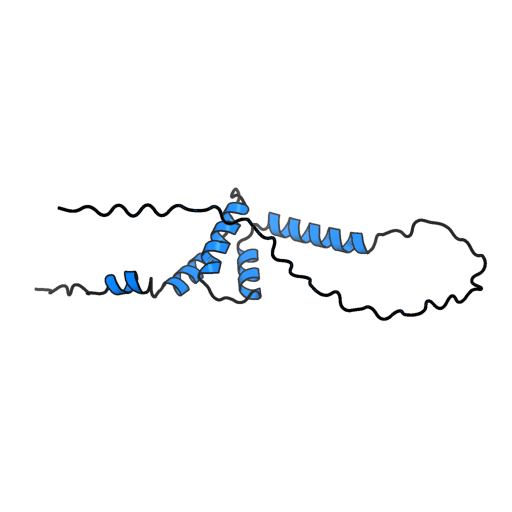OM 670 O O . ILE A 1 83 ? -1.975 -14.101 25.304 1.00 72.12 83 ILE A O 1
ATOM 674 N N . ARG A 1 84 ? -1.507 -13.381 23.237 1.00 72.38 84 ARG A N 1
ATOM 675 C CA . ARG A 1 84 ? -1.499 -14.708 22.626 1.00 72.38 84 ARG A CA 1
ATOM 676 C C . ARG A 1 84 ? -0.386 -15.595 23.188 1.00 72.38 84 ARG A C 1
ATOM 678 O O . ARG A 1 84 ? -0.627 -16.786 23.384 1.00 72.38 84 ARG A O 1
ATOM 685 N N . SER A 1 85 ? 0.797 -15.045 23.464 1.00 70.62 85 SER A N 1
ATOM 686 C CA . SER A 1 85 ? 1.910 -15.831 24.005 1.00 70.62 85 SER A CA 1
ATOM 687 C C . SER A 1 85 ? 1.634 -16.335 25.426 1.00 70.62 85 SER A C 1
ATOM 689 O O . SER A 1 85 ? 1.874 -17.511 25.692 1.00 70.62 85 SER A O 1
ATOM 691 N N . HIS A 1 86 ? 1.033 -15.527 26.310 1.00 61.41 86 HIS A N 1
ATOM 692 C CA . HIS A 1 86 ? 0.698 -15.991 27.665 1.00 61.41 86 HIS A CA 1
ATOM 693 C C . HIS A 1 86 ? -0.526 -16.913 27.712 1.00 61.41 86 HIS A C 1
ATOM 695 O O . HIS A 1 86 ? -0.602 -17.785 28.575 1.00 61.41 86 HIS A O 1
ATOM 701 N N . LYS A 1 87 ? -1.474 -16.799 26.768 1.00 57.00 87 LYS A N 1
ATOM 702 C CA . LYS A 1 87 ? -2.575 -17.775 26.661 1.00 57.00 87 LYS A CA 1
ATOM 703 C C . LYS A 1 87 ? -2.084 -19.183 26.325 1.00 57.00 87 LYS A C 1
ATOM 705 O O . LYS A 1 87 ? -2.765 -20.145 26.658 1.00 57.00 87 LYS A O 1
ATOM 710 N N . LYS A 1 88 ? -0.898 -19.316 25.723 1.00 50.66 88 LYS A N 1
ATOM 711 C CA . LYS A 1 88 ? -0.254 -20.615 25.486 1.00 50.66 88 LYS A CA 1
ATOM 712 C C . LYS A 1 88 ? 0.457 -21.177 26.729 1.00 50.66 88 LYS A C 1
ATOM 714 O O . LYS A 1 88 ? 0.789 -22.354 26.733 1.00 50.66 88 LYS A O 1
ATOM 719 N N . ALA A 1 89 ? 0.654 -20.370 27.775 1.00 51.00 89 ALA A N 1
ATOM 720 C CA . ALA A 1 89 ? 1.243 -20.793 29.050 1.00 51.00 89 ALA A CA 1
ATOM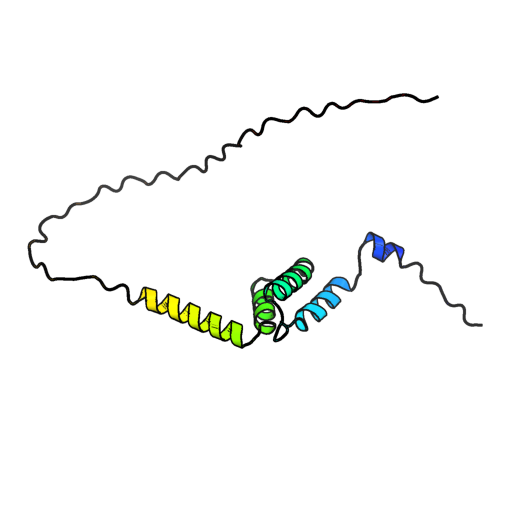 721 C C . ALA A 1 89 ? 0.192 -21.058 30.147 1.00 51.00 89 ALA A C 1
ATOM 723 O O . ALA A 1 89 ? 0.465 -21.795 31.089 1.00 51.00 89 ALA A O 1
ATOM 724 N N . ASN A 1 90 ? -1.021 -20.511 30.001 1.00 50.84 90 ASN A N 1
ATOM 725 C CA . ASN A 1 90 ? -2.070 -20.577 31.023 1.00 50.84 90 ASN A CA 1
ATOM 726 C C . ASN A 1 90 ? -3.248 -21.486 30.626 1.00 50.84 90 ASN A C 1
ATOM 728 O O . ASN A 1 90 ? -4.355 -21.304 31.134 1.00 50.84 90 ASN A O 1
ATOM 732 N N . SER A 1 91 ? -3.053 -22.463 29.728 1.00 44.56 91 SER A N 1
ATOM 733 C CA . SER A 1 91 ? -3.983 -23.595 29.668 1.00 44.56 91 SER A CA 1
ATOM 734 C C . SER A 1 91 ? -3.783 -24.419 30.938 1.00 44.56 91 SER A C 1
ATOM 736 O O . SER A 1 91 ? -2.933 -25.305 30.996 1.00 44.56 91 SER A O 1
ATOM 738 N N . THR A 1 92 ? -4.522 -24.075 31.985 1.00 44.31 92 THR A N 1
ATOM 739 C CA . THR A 1 92 ? -4.638 -24.880 33.196 1.00 44.31 92 THR A CA 1
ATOM 740 C C . THR A 1 92 ? -4.972 -26.329 32.812 1.00 44.31 92 THR A C 1
ATOM 742 O O . THR A 1 92 ? -5.990 -26.549 32.150 1.00 44.31 92 THR A O 1
ATOM 745 N N . PRO A 1 93 ? -4.184 -27.334 33.235 1.00 43.19 93 PRO A N 1
ATOM 746 C CA . PRO A 1 93 ? -4.690 -28.688 33.383 1.00 43.19 93 PRO A CA 1
ATOM 747 C C . PRO A 1 93 ? -5.718 -28.634 34.513 1.00 43.19 93 PRO A C 1
ATOM 749 O O . PRO A 1 93 ? -5.366 -28.459 35.681 1.00 43.19 93 PRO A O 1
ATOM 752 N N . SER A 1 94 ? -7.003 -28.688 34.169 1.00 44.62 94 SER A N 1
ATOM 753 C CA . SER A 1 94 ? -8.046 -28.790 35.182 1.00 44.62 94 SER A CA 1
ATOM 754 C C . SER A 1 94 ? -8.006 -30.185 35.805 1.00 44.62 94 SER A C 1
ATOM 756 O O . SER A 1 94 ? -8.487 -31.152 35.228 1.00 44.62 94 SER A O 1
ATOM 758 N N . ASN A 1 95 ? -7.434 -30.197 37.0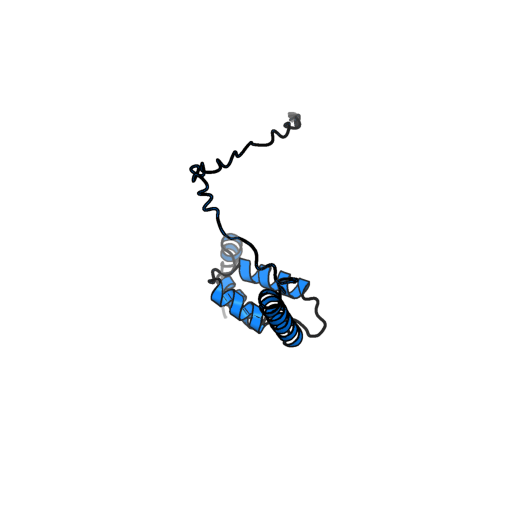06 1.00 38.97 95 ASN A N 1
ATOM 759 C CA . ASN A 1 95 ? -7.907 -30.867 38.211 1.00 38.97 95 ASN A CA 1
ATOM 760 C C . ASN A 1 95 ? -7.588 -32.356 38.465 1.00 38.97 95 ASN A C 1
ATOM 762 O O . ASN A 1 95 ? -7.870 -33.261 37.688 1.00 38.97 95 ASN A O 1
ATOM 766 N N . SER A 1 96 ? -7.144 -32.529 39.713 1.00 46.19 96 SER A N 1
ATOM 767 C CA . SER A 1 96 ? -7.276 -33.663 40.627 1.00 46.19 96 SER A CA 1
ATOM 768 C C . SER A 1 96 ? -6.481 -34.937 40.360 1.00 46.19 96 SER A C 1
ATOM 770 O O . SER A 1 96 ? -6.747 -35.714 39.452 1.00 46.19 96 SER A O 1
ATOM 772 N N . LYS A 1 97 ? -5.558 -35.161 41.303 1.00 47.25 97 LYS A N 1
ATOM 773 C CA . LYS A 1 97 ? -4.991 -36.437 41.744 1.00 47.25 97 LYS A CA 1
ATOM 774 C C . LYS A 1 97 ? -5.952 -37.618 41.538 1.00 47.25 97 LYS A C 1
ATOM 776 O O . LYS A 1 97 ? -6.963 -37.713 42.228 1.00 47.25 97 LYS A O 1
ATOM 781 N N . ASN A 1 98 ? -5.561 -38.573 40.704 1.00 49.72 98 ASN A N 1
ATOM 782 C CA . ASN A 1 98 ? -5.926 -39.972 40.889 1.00 49.72 98 ASN A CA 1
ATOM 783 C C . ASN A 1 98 ? -4.667 -40.844 40.792 1.00 49.72 98 ASN A C 1
ATOM 785 O O . ASN A 1 98 ? -4.207 -41.280 39.743 1.00 49.72 98 ASN A O 1
ATOM 789 N N . GLU A 1 99 ? -4.080 -41.076 41.956 1.00 54.09 99 GLU A N 1
ATOM 790 C CA . GLU A 1 99 ? -3.074 -42.100 42.177 1.00 54.09 99 GLU A CA 1
ATOM 791 C C . GLU A 1 99 ? -3.778 -43.466 42.179 1.00 54.09 99 GLU A C 1
ATOM 793 O O . GLU A 1 99 ? -4.219 -43.943 43.219 1.00 54.09 99 GLU A O 1
ATOM 798 N N . TYR A 1 100 ? -3.962 -44.082 41.006 1.00 51.84 100 TYR A N 1
ATOM 799 C CA . TYR A 1 100 ? -4.258 -45.516 40.923 1.00 51.84 100 TYR A CA 1
ATOM 800 C C . TYR A 1 100 ? -3.888 -46.111 39.553 1.00 51.84 100 TYR A C 1
ATOM 802 O O . TYR A 1 100 ? -4.475 -45.786 38.525 1.00 51.84 100 TYR A O 1
ATOM 810 N N . ALA A 1 101 ? -2.925 -47.037 39.586 1.00 53.03 101 ALA A N 1
ATOM 811 C CA . ALA A 1 101 ? -2.672 -48.102 38.611 1.00 53.03 101 ALA A CA 1
ATOM 812 C C . ALA A 1 101 ? -2.328 -47.725 37.148 1.00 53.03 101 ALA A C 1
ATOM 814 O O . ALA A 1 101 ? -3.117 -47.935 36.228 1.00 53.03 101 ALA A O 1
ATOM 815 N N . SER A 1 102 ? -1.065 -47.368 36.881 1.00 53.50 102 SER A N 1
ATOM 816 C CA . SER A 1 102 ? -0.462 -47.496 35.541 1.00 53.50 102 SER A CA 1
ATOM 817 C C . SER A 1 102 ? 0.167 -48.887 35.340 1.00 53.50 102 SER A C 1
ATOM 819 O O . SER A 1 102 ? 1.380 -49.064 35.271 1.00 53.50 102 SER A O 1
ATOM 821 N N . LYS A 1 103 ? -0.678 -49.919 35.222 1.00 56.94 103 LYS A N 1
ATOM 822 C CA . LYS A 1 103 ? -0.278 -51.246 34.716 1.00 56.94 103 LYS A CA 1
ATOM 823 C C . LYS A 1 103 ? -1.056 -51.600 33.456 1.00 56.94 103 LYS A C 1
ATOM 825 O O . LYS A 1 103 ? -1.881 -52.501 33.465 1.00 56.94 103 LYS A O 1
ATOM 830 N N . TYR A 1 104 ? -0.776 -50.904 32.361 1.00 49.72 104 TYR A N 1
ATOM 831 C CA . TYR A 1 104 ? -0.956 -51.459 31.020 1.00 49.72 104 TYR A CA 1
ATOM 832 C C . TYR A 1 104 ? -0.147 -50.643 30.009 1.00 49.72 104 TYR A C 1
ATOM 834 O O . TYR A 1 104 ? -0.501 -49.532 29.625 1.00 49.72 104 TYR A O 1
ATOM 842 N N . LYS A 1 105 ? 0.955 -51.233 29.537 1.00 56.41 105 LYS A N 1
ATOM 843 C CA . LYS A 1 105 ? 1.525 -50.877 28.239 1.00 56.41 105 LYS A CA 1
ATOM 844 C C . LYS A 1 105 ? 0.508 -51.284 27.176 1.00 56.41 105 LYS A C 1
ATOM 846 O O . LYS A 1 105 ? 0.329 -52.472 26.926 1.00 56.41 105 LYS A O 1
ATOM 851 N N . LYS A 1 106 ? -0.143 -50.313 26.538 1.00 55.94 106 LYS A N 1
ATOM 852 C CA . LYS A 1 106 ? -0.886 -50.545 25.298 1.00 55.94 106 LYS A CA 1
ATOM 853 C C . LYS A 1 106 ? -0.072 -49.940 24.161 1.00 55.94 106 LYS A C 1
ATOM 855 O O . LYS A 1 106 ? -0.115 -48.739 23.922 1.00 55.94 106 LYS A O 1
ATOM 860 N N . ASN A 1 107 ? 0.741 -50.784 23.528 1.00 53.81 107 ASN A N 1
ATOM 861 C CA . ASN A 1 107 ? 1.408 -50.446 22.278 1.00 53.81 107 ASN A CA 1
ATOM 862 C C . ASN A 1 107 ? 0.311 -50.244 21.227 1.00 53.81 107 ASN A C 1
ATOM 864 O O . ASN A 1 107 ? -0.433 -51.181 20.929 1.00 53.81 107 ASN A O 1
ATOM 868 N N . PHE A 1 108 ? 0.182 -49.031 20.698 1.00 59.12 108 PHE A N 1
ATOM 869 C CA . PHE A 1 108 ? -0.618 -48.816 19.502 1.00 59.12 108 PHE A CA 1
ATOM 870 C C . PHE A 1 108 ? 0.200 -49.288 18.296 1.00 59.12 108 PHE A C 1
ATOM 872 O O . PHE A 1 108 ? 1.363 -48.901 18.183 1.00 59.12 108 PHE A O 1
ATOM 879 N N . PRO A 1 109 ? -0.358 -50.126 17.407 1.00 54.66 109 PRO A N 1
ATOM 880 C CA . PRO A 1 109 ? 0.313 -50.444 16.160 1.00 54.66 109 PRO A CA 1
ATOM 881 C C . PRO A 1 109 ? 0.339 -49.180 15.297 1.00 54.66 109 PRO A C 1
ATOM 883 O O . PRO A 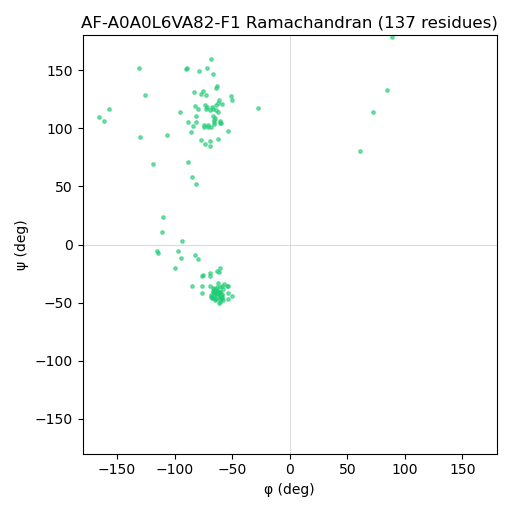1 109 ? -0.712 -48.643 14.940 1.00 54.66 109 PRO A O 1
ATOM 886 N N . GLU A 1 110 ? 1.538 -48.697 14.974 1.00 57.94 110 GLU A N 1
ATOM 887 C CA . GLU A 1 110 ? 1.726 -47.683 13.943 1.00 57.94 110 GLU A CA 1
ATOM 888 C C . GLU A 1 110 ? 1.219 -48.254 12.620 1.00 57.94 110 GLU A C 1
ATOM 890 O O . GLU A 1 110 ? 1.818 -49.141 12.013 1.00 57.94 110 GLU A O 1
ATOM 895 N N . LYS A 1 111 ? 0.059 -47.767 12.186 1.00 66.75 111 LYS A N 1
ATOM 896 C CA . LYS A 1 111 ? -0.410 -47.986 10.825 1.00 66.75 111 LYS A CA 1
ATOM 897 C C . LYS A 1 111 ? 0.260 -46.921 9.953 1.00 66.75 111 LYS A C 1
ATOM 899 O O . LYS A 1 111 ? 0.214 -45.749 10.331 1.00 66.75 111 LYS A O 1
ATOM 904 N N . PRO A 1 112 ? 0.873 -47.276 8.813 1.00 54.22 112 PRO A N 1
ATOM 905 C CA . PRO A 1 112 ? 1.539 -46.296 7.969 1.00 54.22 112 PRO A CA 1
ATOM 906 C C . PRO A 1 112 ? 0.523 -45.264 7.480 1.00 54.22 112 PRO A C 1
ATOM 908 O O . PRO A 1 112 ? -0.514 -45.606 6.906 1.00 54.22 112 PRO A O 1
ATOM 911 N N . PHE A 1 113 ? 0.814 -43.993 7.747 1.00 53.41 113 PHE A N 1
ATOM 912 C CA . PHE A 1 113 ? 0.031 -42.873 7.249 1.00 53.41 113 PHE A CA 1
ATOM 913 C C . PHE A 1 113 ? 0.180 -42.845 5.724 1.00 53.41 113 PHE A C 1
ATOM 915 O O . PHE A 1 113 ? 1.246 -42.526 5.199 1.00 53.41 113 PHE A O 1
ATOM 922 N N . ALA A 1 114 ? -0.870 -43.237 5.005 1.00 64.69 114 ALA A N 1
ATOM 923 C CA . ALA A 1 114 ? -0.916 -43.083 3.558 1.00 64.69 114 ALA A CA 1
ATOM 924 C C . ALA A 1 114 ? -0.864 -41.580 3.213 1.00 64.69 114 ALA A C 1
ATOM 926 O O . ALA A 1 114 ? -1.550 -40.787 3.869 1.00 64.69 114 ALA A O 1
ATOM 927 N N . PRO A 1 115 ? -0.082 -41.150 2.208 1.00 55.47 115 PRO A N 1
ATOM 928 C CA . PRO A 1 115 ? -0.088 -39.758 1.788 1.00 55.47 115 PRO A CA 1
ATOM 929 C C . PRO A 1 115 ? -1.485 -39.412 1.269 1.00 55.47 115 PRO A C 1
ATOM 931 O O . PRO A 1 115 ? -2.004 -40.055 0.358 1.00 55.47 115 PRO A O 1
ATOM 934 N N . SER A 1 116 ? -2.110 -38.403 1.879 1.00 49.84 116 SER A N 1
ATOM 935 C CA . SER A 1 116 ? -3.384 -37.860 1.412 1.00 49.84 116 SER A CA 1
ATOM 936 C C . SER A 1 116 ? -3.209 -37.338 -0.012 1.00 49.84 116 SER A C 1
ATOM 938 O O . SER A 1 116 ? -2.605 -36.290 -0.236 1.00 49.84 116 SER A O 1
ATOM 940 N N . ALA A 1 117 ? -3.724 -38.098 -0.977 1.00 50.47 117 ALA A N 1
ATOM 941 C CA . ALA A 1 117 ? -3.812 -37.697 -2.367 1.00 50.47 117 ALA A CA 1
ATOM 942 C C . ALA A 1 117 ? -4.711 -36.456 -2.472 1.00 50.47 117 ALA A C 1
ATOM 944 O O . ALA A 1 117 ? -5.915 -36.514 -2.208 1.00 50.47 117 ALA A O 1
ATOM 945 N N . LEU A 1 118 ? -4.120 -35.324 -2.861 1.00 50.09 118 LEU A N 1
ATOM 946 C CA . LEU A 1 118 ? -4.845 -34.133 -3.294 1.00 50.09 118 LEU A CA 1
ATOM 947 C C . LEU A 1 118 ? -5.652 -34.487 -4.547 1.00 50.09 118 LEU A C 1
ATOM 949 O O . LEU A 1 118 ? -5.173 -34.383 -5.673 1.00 50.09 118 LEU A O 1
ATOM 953 N N . THR A 1 119 ? -6.891 -34.926 -4.346 1.00 46.81 119 THR A N 1
ATOM 954 C CA . THR A 1 119 ? -7.839 -35.129 -5.440 1.00 46.81 119 THR A CA 1
ATOM 955 C C . THR A 1 119 ? -8.362 -33.757 -5.858 1.00 46.81 119 THR A C 1
ATOM 957 O O . THR A 1 119 ? -9.344 -33.247 -5.321 1.00 46.81 119 THR A O 1
ATOM 960 N N . LEU A 1 120 ? -7.668 -33.126 -6.805 1.00 51.06 120 LEU A N 1
ATOM 961 C CA . LEU A 1 120 ? -8.179 -31.999 -7.582 1.00 51.06 120 LEU A CA 1
ATOM 962 C C . LEU A 1 120 ? -9.274 -32.524 -8.516 1.00 51.06 120 LEU A C 1
ATOM 964 O O . LEU A 1 120 ? -9.021 -32.854 -9.670 1.00 51.06 120 LEU A O 1
ATOM 968 N N . ALA A 1 121 ? -10.502 -32.622 -8.014 1.00 53.19 121 ALA A N 1
ATOM 969 C CA . ALA A 1 121 ? -11.658 -32.790 -8.880 1.00 53.19 121 ALA A CA 1
ATOM 970 C C . ALA A 1 121 ? -12.033 -31.414 -9.465 1.00 53.19 121 ALA A C 1
ATOM 972 O O . ALA A 1 121 ? -12.411 -30.513 -8.705 1.00 53.19 121 ALA A O 1
ATOM 973 N N . PRO A 1 122 ? -11.960 -31.204 -10.791 1.00 54.41 122 PRO A N 1
ATOM 974 C CA . PRO A 1 122 ? -12.524 -30.010 -11.392 1.00 54.41 122 PRO A CA 1
ATOM 975 C C . PRO A 1 122 ? -14.044 -30.071 -11.233 1.00 54.41 122 PRO A C 1
ATOM 977 O O . PRO A 1 122 ? -14.718 -30.952 -11.768 1.00 54.41 122 PRO A O 1
ATOM 980 N N . ARG A 1 123 ? -14.612 -29.121 -10.484 1.00 62.09 123 ARG A N 1
ATOM 981 C CA . ARG A 1 123 ? -16.057 -28.878 -10.509 1.00 62.09 123 ARG A CA 1
ATOM 982 C C . ARG A 1 123 ? -16.432 -28.489 -11.938 1.00 62.09 123 ARG A C 1
ATOM 984 O O . ARG A 1 123 ? -16.182 -27.363 -12.359 1.00 62.09 123 ARG A O 1
ATOM 991 N N . SER A 1 124 ? -17.041 -29.427 -12.656 1.00 55.84 124 SER A N 1
ATOM 992 C CA . SER A 1 124 ? -17.720 -29.205 -13.930 1.00 55.84 124 SER A CA 1
ATOM 993 C C . SER A 1 124 ? -18.753 -28.085 -13.765 1.00 55.84 124 SER A C 1
ATOM 995 O O . SER A 1 124 ? -19.870 -28.307 -13.290 1.00 55.84 124 SER A O 1
ATOM 997 N N . ARG A 1 125 ? -18.384 -26.861 -14.145 1.00 65.00 125 ARG A N 1
ATOM 998 C CA . ARG A 1 125 ? -19.349 -25.800 -14.427 1.00 65.00 125 ARG A CA 1
ATOM 999 C C . ARG A 1 125 ? -19.832 -26.017 -15.854 1.00 65.00 125 ARG A C 1
ATOM 1001 O O . ARG A 1 125 ? -19.033 -26.018 -16.784 1.00 65.00 125 ARG A O 1
ATOM 1008 N N . LYS A 1 126 ? -21.140 -26.235 -15.998 1.00 67.00 126 LYS A N 1
ATOM 1009 C CA . LYS A 1 126 ? -21.820 -26.324 -17.292 1.00 67.00 126 LYS A CA 1
ATOM 1010 C C . LYS A 1 126 ? -21.441 -25.095 -18.137 1.00 67.00 126 LYS A C 1
ATOM 1012 O O . LYS A 1 126 ? -21.586 -23.981 -17.630 1.00 67.00 126 LYS A O 1
ATOM 1017 N N . PRO A 1 127 ? -20.972 -25.253 -19.382 1.00 55.06 127 PRO A N 1
ATOM 1018 C CA . PRO A 1 127 ? -20.772 -24.115 -20.262 1.00 55.06 127 PRO A CA 1
ATOM 1019 C C . PRO A 1 127 ? -22.137 -23.579 -20.703 1.00 55.06 127 PRO A C 1
ATOM 1021 O O . PRO A 1 127 ? -22.929 -24.281 -21.333 1.00 55.06 127 PRO A O 1
ATOM 1024 N N . THR A 1 128 ? -22.421 -22.327 -20.349 1.00 65.81 128 THR A N 1
ATOM 1025 C CA . THR A 1 128 ? -23.530 -21.564 -20.925 1.00 65.81 128 THR A CA 1
ATOM 1026 C C . THR A 1 128 ? -23.242 -21.363 -22.412 1.00 65.81 128 THR A C 1
ATOM 1028 O O . THR A 1 128 ? -22.212 -20.808 -22.786 1.00 65.81 128 THR A O 1
ATOM 1031 N N . LYS A 1 129 ? -24.141 -21.869 -23.257 1.00 58.38 129 LYS A N 1
ATOM 1032 C CA . LYS A 1 129 ? -24.068 -21.839 -24.721 1.00 58.38 129 LYS A CA 1
ATOM 1033 C C . LYS A 1 129 ? -24.238 -20.392 -25.203 1.00 58.38 129 LYS A C 1
ATOM 1035 O O . LYS A 1 129 ? -25.353 -19.884 -25.223 1.00 58.38 129 LYS A O 1
ATOM 1040 N N . ILE A 1 130 ? -23.143 -19.718 -25.547 1.00 60.28 130 ILE A N 1
ATOM 1041 C CA . ILE A 1 130 ? -23.185 -18.385 -26.163 1.00 60.28 130 ILE A CA 1
ATOM 1042 C C . ILE A 1 130 ? -23.455 -18.597 -27.658 1.00 60.28 130 ILE A C 1
ATOM 1044 O O . ILE A 1 130 ? -22.618 -19.164 -28.359 1.00 60.28 130 ILE A O 1
ATOM 1048 N N . SER A 1 131 ? -24.639 -18.215 -28.145 1.00 57.06 131 SER A N 1
ATOM 1049 C CA . SER A 1 131 ? -24.942 -18.226 -29.579 1.00 57.06 131 SER A CA 1
ATOM 1050 C C . SER A 1 131 ? -24.198 -17.082 -30.261 1.00 57.06 131 SER A C 1
ATOM 1052 O O . SER A 1 131 ? -24.452 -15.912 -29.977 1.00 57.06 131 SER A O 1
ATOM 1054 N N . LEU A 1 132 ? -23.286 -17.423 -31.163 1.00 55.41 132 LEU A N 1
ATOM 1055 C CA . LEU A 1 132 ? -22.589 -16.470 -32.012 1.00 55.41 132 LEU A CA 1
ATOM 1056 C C . LEU A 1 132 ? -23.468 -16.218 -33.246 1.00 55.41 132 LEU A C 1
ATOM 1058 O O . LEU A 1 132 ? -23.488 -17.026 -34.170 1.00 55.41 132 LEU A O 1
ATOM 1062 N N . VAL A 1 133 ? -24.254 -15.140 -33.228 1.00 54.72 133 VAL A N 1
ATOM 1063 C CA . VAL A 1 133 ? -24.995 -14.677 -34.411 1.00 54.72 133 VAL A CA 1
ATOM 1064 C C . VAL A 1 133 ? -24.039 -13.819 -35.239 1.00 54.72 133 VAL A C 1
ATOM 1066 O O . VAL A 1 133 ? -23.732 -12.683 -34.888 1.00 54.72 133 VAL A O 1
ATOM 1069 N N . LEU A 1 134 ? -23.515 -14.409 -36.313 1.00 49.91 134 LEU A N 1
ATOM 1070 C CA . LEU A 1 134 ? -22.801 -13.707 -37.375 1.00 49.91 134 LEU A CA 1
ATOM 1071 C C . LEU A 1 134 ? -23.828 -12.964 -38.230 1.00 49.91 134 LEU A C 1
ATOM 1073 O O . LEU A 1 134 ? -24.453 -13.568 -39.097 1.00 49.91 134 LEU A O 1
ATOM 1077 N N . ASN A 1 135 ? -23.969 -11.659 -38.020 1.00 62.81 135 ASN A N 1
ATOM 1078 C CA . ASN A 1 135 ? -24.594 -10.805 -39.021 1.00 62.81 135 ASN A CA 1
ATOM 1079 C C . ASN A 1 135 ? -23.534 -10.460 -40.070 1.00 62.81 135 ASN A C 1
ATOM 1081 O O . ASN A 1 135 ? -22.598 -9.699 -39.819 1.00 62.81 135 ASN A O 1
ATOM 1085 N N . LYS A 1 136 ? -23.661 -11.089 -41.235 1.00 68.50 136 LYS A N 1
ATOM 1086 C CA . LYS A 1 136 ? -23.074 -10.630 -42.489 1.00 68.50 136 LYS A CA 1
ATOM 1087 C C . LYS A 1 136 ? -24.162 -9.834 -43.186 1.00 68.50 136 LYS A C 1
ATOM 1089 O O . LYS A 1 136 ? -25.134 -10.449 -43.590 1.00 68.50 136 LYS A O 1
ATOM 1094 N N . GLU A 1 137 ? -23.981 -8.531 -43.350 1.00 56.66 137 GLU A N 1
ATOM 1095 C CA . GLU A 1 137 ? -24.517 -7.846 -44.528 1.00 56.66 137 GLU A CA 1
ATOM 1096 C C . GLU A 1 137 ? -23.885 -6.462 -44.680 1.00 56.66 137 GLU A C 1
ATOM 1098 O O . GLU A 1 137 ? -24.088 -5.565 -43.867 1.00 56.66 137 GLU A O 1
ATOM 1103 N N . ALA A 1 138 ? -23.055 -6.354 -45.717 1.00 47.31 138 ALA A N 1
ATOM 1104 C CA . ALA A 1 138 ? -22.932 -5.155 -46.535 1.00 47.31 138 ALA A CA 1
ATOM 1105 C C . ALA A 1 138 ? -23.968 -5.296 -47.665 1.00 47.31 138 ALA A C 1
ATOM 1107 O O . ALA A 1 138 ? -24.309 -6.429 -48.028 1.00 47.31 138 ALA A O 1
ATOM 1108 N N . PRO A 1 139 ? -24.480 -4.188 -48.204 1.00 60.91 139 PRO A N 1
ATOM 1109 C CA . PRO A 1 139 ? -23.794 -3.579 -49.351 1.00 60.91 139 PRO A CA 1
ATOM 1110 C C . PRO A 1 139 ? -23.172 -2.216 -49.048 1.00 60.91 139 PRO A C 1
ATOM 1112 O O . PRO A 1 139 ? -23.846 -1.385 -48.401 1.00 60.91 139 PRO A O 1
#

Solvent-accessible surface area (backbone atoms only — not comparable to full-atom values): 9488 Å² total; per-residue (Å²): 135,85,82,78,79,80,76,90,54,69,64,56,41,71,76,74,42,64,91,55,46,59,63,51,43,54,54,50,55,74,68,47,59,50,53,98,88,51,58,68,69,57,44,50,52,52,51,51,58,48,48,76,67,48,98,67,56,71,67,58,52,52,51,49,54,58,70,20,46,49,65,74,57,54,53,52,50,54,52,50,54,55,50,56,56,50,58,73,73,64,70,71,82,84,76,80,92,75,96,75,82,97,83,72,91,76,83,75,82,85,70,84,81,72,81,84,74,84,78,82,73,80,79,82,71,81,79,79,83,77,82,83,80,82,85,83,81,82,136

Nearest PDB structures (foldseek):
  7lga-assembly1_B  TM=9.313E-01  e=2.940E-02  Homo sapiens
  7lga-assembly2_D  TM=7.140E-01  e=8.617E-03  Homo sapiens
  6bht-assembly2_L  TM=6.412E-01  e=6.685E+00  Human immunodeficiency virus type 1 (NEW YORK-5 ISOLATE)
  8tqp-assembly1_C  TM=5.889E-01  e=9.233E+00  Human immunodeficiency virus 1

Mean predicted aligned error: 19.23 Å

pLDDT: mean 72.54, std 17.75, range [38.97, 96.31]

Radius of gyration: 31.21 Å; Cα contacts (8 Å, |Δi|>4): 39; chains: 1; bounding box: 42×84×92 Å